Protein AF-A0A7M1QBY9-F1 (afdb_monomer_lite)

Radius of gyration: 16.6 Å; chains: 1; bounding box: 31×31×52 Å

Foldseek 3Di:
DDPPPVPVVPALQSQLVVLQVQLVVLLVDPDDNVRNVVSNVVSNVSSVVSVVVNVVVPPDDPCDDDD

Sequence (67 aa):
MATRIHLPLRSRRARAAAHRAMAYAAFASNSSERVRYHRYHVHMRKAEALSRAADLDGSDAPWEGNA

pLDDT: mean 81.42, std 20.27, range [40.78, 98.12]

Structure (mmCIF, N/CA/C/O backbone):
data_AF-A0A7M1QBY9-F1
#
_entry.id   AF-A0A7M1QBY9-F1
#
loop_
_atom_site.group_PDB
_atom_site.id
_atom_site.type_symbol
_atom_site.label_atom_id
_atom_site.label_alt_id
_atom_site.label_comp_id
_atom_site.label_asym_id
_atom_site.label_entity_id
_atom_site.label_seq_id
_atom_site.pdbx_PDB_ins_code
_atom_site.Cartn_x
_atom_site.Cartn_y
_atom_site.Cartn_z
_atom_site.occupancy
_atom_site.B_iso_or_equiv
_atom_site.auth_seq_id
_atom_site.auth_comp_id
_atom_site.auth_asym_id
_atom_site.auth_atom_id
_atom_site.pdbx_PDB_model_num
ATOM 1 N N . MET A 1 1 ? 5.206 -24.204 -29.411 1.00 43.03 1 MET A N 1
ATOM 2 C CA . MET A 1 1 ? 5.183 -22.730 -29.283 1.00 43.03 1 MET A CA 1
ATOM 3 C C . MET A 1 1 ? 4.584 -22.382 -27.927 1.00 43.03 1 MET A C 1
ATOM 5 O O . MET A 1 1 ? 3.399 -22.603 -27.741 1.00 43.03 1 MET A O 1
ATOM 9 N N . ALA A 1 2 ? 5.397 -21.967 -26.952 1.00 44.81 2 ALA A N 1
ATOM 10 C CA . ALA A 1 2 ? 4.933 -21.684 -25.592 1.00 44.81 2 ALA A CA 1
ATOM 11 C C . ALA A 1 2 ? 4.695 -20.178 -25.431 1.00 44.81 2 ALA A C 1
ATOM 13 O O . ALA A 1 2 ? 5.639 -19.387 -25.430 1.00 44.81 2 ALA A O 1
ATOM 14 N N . THR A 1 3 ? 3.431 -19.778 -25.331 1.00 52.22 3 THR A N 1
ATOM 15 C CA . THR A 1 3 ? 3.018 -18.394 -25.101 1.00 52.22 3 THR A CA 1
ATOM 16 C C . THR A 1 3 ? 3.511 -17.968 -23.723 1.00 52.22 3 THR A C 1
ATOM 18 O O . THR A 1 3 ? 3.073 -18.481 -22.693 1.00 52.22 3 THR A O 1
ATOM 21 N N . ARG A 1 4 ? 4.475 -17.046 -23.693 1.00 56.69 4 ARG A N 1
ATOM 22 C CA . ARG A 1 4 ? 4.997 -16.458 -22.462 1.00 56.69 4 ARG A CA 1
ATOM 23 C C . ARG A 1 4 ? 3.877 -15.623 -21.847 1.00 56.69 4 ARG A C 1
ATOM 25 O O . ARG A 1 4 ? 3.670 -14.481 -22.241 1.00 56.69 4 ARG A O 1
ATOM 32 N N . ILE A 1 5 ? 3.130 -16.198 -20.907 1.00 56.97 5 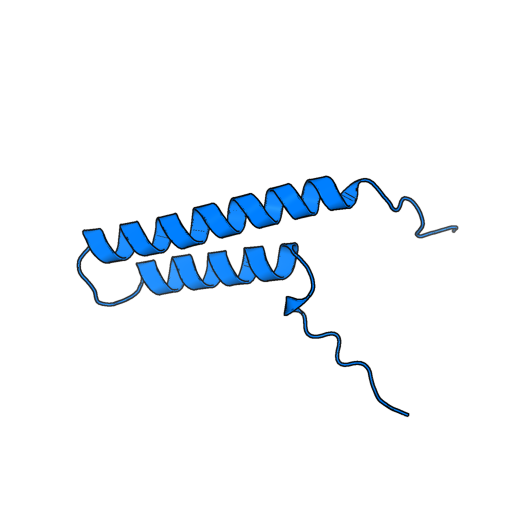ILE A N 1
ATOM 33 C CA . ILE A 1 5 ? 2.162 -15.452 -20.103 1.00 56.97 5 ILE A CA 1
ATOM 34 C C . ILE A 1 5 ? 2.972 -14.394 -19.348 1.00 56.97 5 ILE A C 1
ATOM 36 O O . ILE A 1 5 ? 3.700 -14.703 -18.402 1.00 56.97 5 ILE A O 1
ATOM 40 N N . HIS A 1 6 ? 2.911 -13.144 -19.810 1.00 57.00 6 HIS A N 1
ATOM 41 C CA . HIS A 1 6 ? 3.445 -11.990 -19.098 1.00 57.00 6 HIS A CA 1
ATOM 42 C C . HIS A 1 6 ? 2.580 -11.787 -17.857 1.00 57.00 6 HIS A C 1
ATOM 44 O O . HIS A 1 6 ? 1.642 -10.999 -17.844 1.00 57.00 6 HIS A O 1
ATOM 50 N N . LEU A 1 7 ? 2.868 -12.565 -16.813 1.00 55.66 7 LEU A N 1
ATOM 51 C CA . LEU A 1 7 ? 2.201 -12.428 -15.533 1.00 55.66 7 LEU A CA 1
ATOM 52 C C . LEU A 1 7 ? 2.485 -11.000 -15.029 1.00 55.66 7 LEU A C 1
ATOM 54 O O . LEU A 1 7 ? 3.659 -10.661 -14.821 1.00 55.66 7 LEU A O 1
ATOM 58 N N . PRO A 1 8 ? 1.462 -10.150 -14.833 1.00 54.03 8 PRO A N 1
ATOM 59 C CA . PRO A 1 8 ? 1.650 -8.733 -14.522 1.00 54.03 8 PRO A CA 1
ATOM 60 C C . PRO A 1 8 ? 2.454 -8.503 -13.232 1.00 54.03 8 PRO A C 1
ATOM 62 O O . PRO A 1 8 ? 3.036 -7.443 -13.057 1.00 54.03 8 PRO A O 1
ATOM 65 N N . LEU A 1 9 ? 2.607 -9.515 -12.370 1.00 54.75 9 LEU A N 1
ATOM 66 C CA . LEU A 1 9 ? 3.384 -9.461 -11.125 1.00 54.75 9 LEU A CA 1
ATOM 67 C C . LEU A 1 9 ? 4.911 -9.296 -11.288 1.00 54.75 9 LEU A C 1
ATOM 69 O O . LEU A 1 9 ? 5.620 -9.177 -10.279 1.00 54.75 9 LEU A O 1
ATOM 73 N N . ARG A 1 10 ? 5.456 -9.315 -12.512 1.00 66.94 10 ARG A N 1
ATOM 74 C CA . ARG A 1 10 ? 6.909 -9.158 -12.710 1.00 66.94 10 ARG A CA 1
ATOM 75 C C . ARG A 1 10 ? 7.389 -7.710 -12.597 1.00 66.94 10 ARG A C 1
ATOM 77 O O . ARG A 1 10 ? 8.540 -7.520 -12.218 1.00 66.94 10 ARG A O 1
ATOM 84 N N . SER A 1 11 ? 6.547 -6.706 -12.855 1.00 83.56 11 SER A N 1
ATOM 85 C CA . SER A 1 11 ? 6.976 -5.306 -12.749 1.00 83.56 11 SER A CA 1
ATOM 86 C C . SER A 1 11 ? 6.861 -4.784 -11.312 1.00 83.56 11 SER A C 1
ATOM 88 O O . SER A 1 11 ? 5.892 -5.060 -10.596 1.00 83.56 11 SER A O 1
ATOM 90 N N . ARG A 1 12 ? 7.852 -3.992 -10.876 1.00 87.94 12 ARG A N 1
ATOM 91 C CA . ARG A 1 12 ? 7.827 -3.310 -9.568 1.00 87.94 12 ARG A CA 1
ATOM 92 C C . ARG A 1 12 ? 6.568 -2.442 -9.416 1.00 87.94 12 ARG A C 1
ATOM 94 O O . ARG A 1 12 ? 5.946 -2.459 -8.355 1.00 87.94 12 ARG A O 1
ATOM 101 N N . ARG A 1 13 ? 6.126 -1.791 -10.501 1.00 87.56 13 ARG A N 1
ATOM 102 C CA . ARG A 1 13 ? 4.881 -1.000 -10.557 1.00 87.56 13 ARG A CA 1
ATOM 103 C C . ARG A 1 13 ? 3.632 -1.837 -10.275 1.00 87.56 13 ARG A C 1
ATOM 105 O O . ARG A 1 13 ? 2.804 -1.433 -9.464 1.00 87.56 13 ARG A O 1
ATOM 112 N N . ALA A 1 14 ? 3.507 -3.021 -10.872 1.00 89.50 14 ALA A N 1
ATOM 113 C CA . ALA A 1 14 ? 2.361 -3.893 -10.619 1.00 89.50 14 ALA A CA 1
ATOM 114 C C . ALA A 1 14 ? 2.333 -4.412 -9.176 1.00 89.50 14 ALA A C 1
ATOM 116 O O . ALA A 1 14 ? 1.271 -4.481 -8.561 1.00 89.50 14 ALA A O 1
ATOM 117 N N . ARG A 1 15 ? 3.501 -4.714 -8.594 1.00 91.19 15 ARG A N 1
ATOM 118 C CA . ARG A 1 15 ? 3.596 -5.074 -7.169 1.00 91.19 15 ARG A CA 1
ATOM 119 C C . ARG A 1 15 ? 3.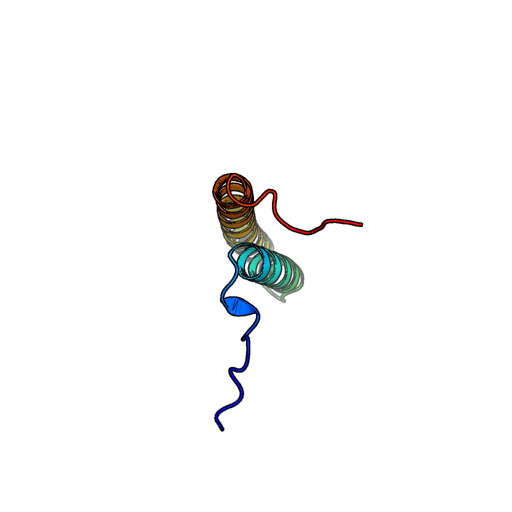211 -3.907 -6.260 1.00 91.19 15 ARG A C 1
ATOM 121 O O . ARG A 1 15 ? 2.515 -4.119 -5.269 1.00 91.19 15 ARG A O 1
ATOM 128 N N . ALA A 1 16 ? 3.612 -2.682 -6.605 1.00 94.31 16 ALA A N 1
ATOM 129 C CA . ALA A 1 16 ? 3.183 -1.486 -5.887 1.00 94.31 16 ALA A CA 1
ATOM 130 C C . ALA A 1 16 ? 1.653 -1.326 -5.930 1.00 94.31 16 ALA A C 1
ATOM 132 O O . ALA A 1 16 ? 1.030 -1.124 -4.888 1.00 94.31 16 ALA A O 1
ATOM 133 N N . ALA A 1 17 ? 1.035 -1.499 -7.103 1.00 94.06 17 ALA A N 1
ATOM 134 C CA . ALA A 1 17 ? -0.420 -1.466 -7.260 1.00 94.06 17 ALA A CA 1
ATOM 135 C C . ALA A 1 17 ? -1.125 -2.562 -6.441 1.00 94.06 17 ALA A C 1
ATOM 137 O O . ALA A 1 17 ? -2.097 -2.275 -5.743 1.00 94.06 17 ALA A O 1
ATOM 138 N N . ALA A 1 18 ? -0.598 -3.791 -6.447 1.00 95.75 18 ALA A N 1
ATOM 139 C CA . ALA A 1 18 ? -1.133 -4.892 -5.647 1.00 95.75 18 ALA A CA 1
ATOM 140 C C . ALA A 1 18 ? -1.101 -4.577 -4.143 1.00 95.75 18 ALA A C 1
ATOM 142 O O . ALA A 1 18 ? -2.077 -4.818 -3.436 1.00 95.75 18 ALA A O 1
ATOM 143 N N . HIS A 1 19 ? -0.015 -3.978 -3.646 1.00 97.31 19 HIS A N 1
ATOM 144 C CA . HIS A 1 19 ? 0.054 -3.550 -2.252 1.00 97.31 19 HIS A CA 1
ATOM 145 C C . HIS A 1 19 ? -0.928 -2.422 -1.923 1.00 97.31 19 HIS A C 1
ATOM 147 O O . HIS A 1 19 ? -1.533 -2.476 -0.857 1.00 97.31 19 HIS A O 1
ATOM 153 N N . ARG A 1 20 ? -1.157 -1.453 -2.819 1.00 96.88 20 ARG A N 1
ATOM 154 C CA . ARG A 1 20 ? -2.215 -0.441 -2.621 1.00 96.88 20 ARG A CA 1
ATOM 155 C C . ARG A 1 20 ? -3.591 -1.098 -2.507 1.00 96.88 20 ARG A C 1
ATOM 157 O O . ARG A 1 20 ? -4.324 -0.808 -1.569 1.00 96.88 20 ARG A O 1
ATOM 164 N N . ALA A 1 21 ? -3.908 -2.042 -3.394 1.00 97.69 21 ALA A N 1
ATOM 165 C CA . ALA A 1 21 ? -5.164 -2.789 -3.330 1.00 97.69 21 ALA A CA 1
ATOM 166 C C . ALA A 1 21 ? -5.315 -3.554 -2.000 1.00 97.69 21 ALA A C 1
ATOM 168 O O . ALA A 1 21 ? -6.353 -3.463 -1.347 1.00 97.69 21 ALA A O 1
ATOM 169 N N . MET A 1 22 ? -4.258 -4.238 -1.547 1.00 96.94 22 MET A N 1
ATOM 170 C CA . MET A 1 22 ? -4.247 -4.911 -0.241 1.00 96.94 22 MET A CA 1
ATOM 171 C C . MET A 1 22 ? -4.380 -3.930 0.932 1.00 96.94 22 MET A C 1
ATOM 173 O O . MET A 1 22 ? -5.042 -4.254 1.915 1.00 96.94 22 MET A O 1
ATOM 177 N N . ALA A 1 23 ? -3.792 -2.731 0.844 1.00 97.62 23 ALA A N 1
ATOM 178 C CA . ALA A 1 23 ? -3.932 -1.695 1.865 1.00 97.62 23 ALA A CA 1
ATOM 179 C C . ALA A 1 23 ? -5.399 -1.276 2.027 1.00 97.62 23 ALA A C 1
ATOM 181 O O . ALA A 1 23 ? -5.910 -1.256 3.147 1.00 97.62 23 ALA A O 1
ATOM 182 N N . TYR A 1 24 ? -6.091 -1.006 0.917 1.00 97.56 24 TYR A N 1
ATOM 183 C CA . TYR A 1 24 ? -7.509 -0.646 0.938 1.00 97.56 24 TYR A CA 1
ATOM 184 C C . TYR A 1 24 ? -8.391 -1.797 1.430 1.00 97.56 24 TYR A C 1
ATOM 186 O O . TYR A 1 24 ? -9.276 -1.576 2.254 1.00 97.56 24 TYR A O 1
ATOM 194 N N . ALA A 1 25 ? -8.105 -3.036 1.019 1.00 97.00 25 ALA A N 1
ATOM 195 C CA . ALA A 1 25 ? -8.808 -4.210 1.533 1.00 97.00 25 ALA A CA 1
ATOM 196 C C . ALA A 1 25 ? -8.624 -4.372 3.054 1.00 97.00 25 ALA A C 1
ATOM 198 O O . ALA A 1 25 ? -9.585 -4.641 3.775 1.00 97.00 25 ALA A O 1
ATOM 199 N N . ALA A 1 26 ? -7.409 -4.155 3.569 1.00 95.62 26 ALA A N 1
ATOM 200 C CA . ALA A 1 26 ? -7.130 -4.201 5.003 1.00 95.62 26 ALA A CA 1
ATOM 201 C C . ALA A 1 26 ? -7.855 -3.089 5.777 1.00 95.62 26 ALA A C 1
ATOM 203 O O . ALA A 1 26 ? -8.312 -3.322 6.896 1.00 95.62 26 ALA A O 1
ATOM 204 N N . PHE A 1 27 ? -7.989 -1.904 5.178 1.00 92.81 27 PHE A N 1
ATOM 205 C CA . PHE A 1 27 ? -8.739 -0.791 5.757 1.00 92.81 27 PHE A CA 1
ATOM 206 C C . PHE A 1 27 ? -10.248 -1.078 5.823 1.00 92.81 27 PHE A C 1
ATOM 208 O O . PHE A 1 27 ? -10.893 -0.753 6.817 1.00 92.81 27 PHE A O 1
ATOM 215 N N . ALA A 1 28 ? -10.793 -1.756 4.810 1.00 95.62 28 ALA A N 1
ATOM 216 C CA . ALA A 1 28 ? -12.200 -2.158 4.748 1.00 95.62 28 ALA A CA 1
ATOM 217 C C . A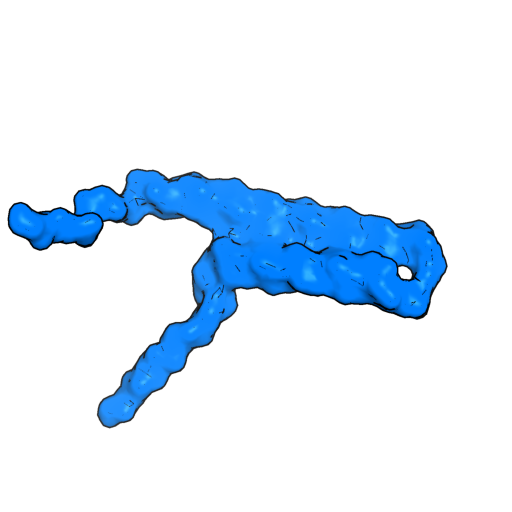LA A 1 28 ? -12.534 -3.427 5.561 1.00 95.62 28 ALA A C 1
ATOM 219 O O . ALA A 1 28 ? -13.702 -3.755 5.749 1.00 95.62 28 ALA A O 1
ATOM 220 N N . SER A 1 29 ? -11.528 -4.163 6.042 1.00 93.62 29 SER A N 1
ATOM 221 C CA . SER A 1 29 ? -11.726 -5.429 6.757 1.00 93.62 29 SER A CA 1
ATOM 222 C C . SER A 1 29 ? -12.412 -5.234 8.114 1.00 93.62 29 SER A C 1
ATOM 224 O O . SER A 1 29 ? -12.181 -4.239 8.799 1.00 93.62 29 SER A O 1
ATOM 226 N N . ASN A 1 30 ? -13.192 -6.224 8.561 1.00 94.69 30 ASN A N 1
ATOM 227 C CA . ASN A 1 30 ? -13.767 -6.228 9.908 1.00 94.69 30 ASN A CA 1
ATOM 228 C C . ASN A 1 30 ? -12.700 -6.653 10.936 1.00 94.69 30 ASN A C 1
ATOM 230 O O . ASN A 1 30 ? -12.417 -7.833 11.137 1.00 94.69 30 ASN A O 1
ATOM 234 N N . SER A 1 31 ? -12.009 -5.681 11.518 1.00 93.81 31 SER A N 1
ATOM 235 C CA . SER A 1 31 ? -10.988 -5.848 12.557 1.00 93.81 31 SER A CA 1
ATOM 236 C C . SER A 1 31 ? -10.909 -4.556 13.366 1.00 93.81 31 SER A C 1
ATOM 238 O O . SER A 1 31 ? -11.434 -3.527 12.938 1.00 93.81 31 SER A O 1
ATOM 240 N N . SER A 1 32 ? -10.233 -4.579 14.517 1.00 97.19 32 SER A N 1
ATOM 241 C CA . SER A 1 32 ? -10.062 -3.360 15.312 1.00 97.19 32 SER A CA 1
ATOM 242 C C . SER A 1 32 ? -9.362 -2.262 14.510 1.00 97.19 32 SER A C 1
ATOM 244 O O . SER A 1 32 ? -8.498 -2.530 13.669 1.00 97.19 32 SER A O 1
ATOM 246 N N . GLU A 1 33 ? -9.718 -1.010 14.790 1.00 96.94 33 GLU A N 1
ATOM 247 C CA . GLU A 1 33 ? -9.177 0.157 14.094 1.00 96.94 33 GLU A CA 1
ATOM 248 C C . GLU A 1 33 ? -7.646 0.144 14.055 1.00 96.94 33 GLU A C 1
ATOM 250 O O . GLU A 1 33 ? -7.049 0.205 12.979 1.00 96.94 33 GLU A O 1
ATOM 255 N N . ARG A 1 34 ? -7.011 -0.081 15.209 1.00 97.44 34 ARG A N 1
ATOM 256 C CA . ARG A 1 34 ? -5.552 -0.188 15.332 1.00 97.44 34 ARG A CA 1
ATOM 257 C C . ARG A 1 34 ? -4.949 -1.227 14.379 1.00 97.44 34 ARG A C 1
ATOM 259 O O . ARG A 1 34 ? -3.907 -0.969 13.778 1.00 97.44 34 ARG A O 1
ATOM 266 N N . VAL A 1 35 ? -5.588 -2.388 14.222 1.00 96.50 35 VAL A N 1
ATOM 267 C CA . VAL A 1 35 ? -5.111 -3.461 13.333 1.00 96.50 35 VAL A CA 1
ATOM 268 C C . VAL A 1 35 ? -5.279 -3.075 11.863 1.00 96.50 35 VAL A C 1
ATOM 270 O O . VAL A 1 35 ? -4.357 -3.295 11.073 1.00 96.50 35 VAL A O 1
ATOM 273 N N . ARG A 1 36 ? -6.412 -2.465 11.495 1.00 96.94 36 ARG A N 1
ATOM 274 C CA . ARG A 1 36 ? -6.675 -1.997 10.122 1.00 96.94 36 ARG A CA 1
ATOM 275 C C . ARG A 1 36 ? -5.654 -0.951 9.690 1.00 96.94 36 ARG A C 1
ATOM 277 O O . ARG A 1 36 ? -5.004 -1.125 8.660 1.00 96.94 36 ARG A O 1
ATOM 284 N N . TYR A 1 37 ? -5.440 0.073 10.517 1.00 97.19 37 TYR A N 1
ATOM 285 C CA . TYR A 1 37 ? -4.456 1.124 10.254 1.00 97.19 37 TYR A CA 1
ATOM 286 C C . TYR A 1 37 ? -3.034 0.573 10.168 1.00 97.19 37 TYR A C 1
ATOM 288 O O . TYR A 1 37 ? -2.294 0.917 9.247 1.00 97.19 37 TYR A O 1
ATOM 296 N N . HIS A 1 38 ? -2.651 -0.328 11.077 1.00 97.19 38 HIS A N 1
ATOM 297 C CA . HIS A 1 38 ? -1.328 -0.943 11.027 1.00 97.19 38 HIS A CA 1
ATOM 298 C C . HIS A 1 38 ? -1.091 -1.675 9.696 1.00 97.19 38 HIS A C 1
ATOM 300 O O . HIS A 1 38 ? -0.096 -1.414 9.018 1.00 97.19 38 HIS A O 1
ATOM 306 N N . ARG A 1 39 ? -2.026 -2.539 9.275 1.00 97.44 39 ARG A N 1
ATOM 307 C CA . ARG A 1 39 ? -1.920 -3.281 8.006 1.00 97.44 39 ARG A CA 1
ATOM 308 C C . ARG A 1 39 ? -1.930 -2.354 6.791 1.00 97.44 39 ARG A C 1
ATOM 310 O O . ARG A 1 39 ? -1.104 -2.531 5.897 1.00 97.44 39 ARG A O 1
ATOM 317 N N . TYR A 1 40 ? -2.807 -1.349 6.784 1.00 97.81 40 TYR A N 1
ATOM 318 C CA . TYR A 1 40 ? -2.853 -0.319 5.745 1.00 97.81 40 TYR A CA 1
ATOM 319 C C . TYR A 1 40 ? -1.481 0.341 5.563 1.00 97.81 40 TYR A C 1
ATOM 321 O O . TYR A 1 40 ? -0.927 0.331 4.463 1.00 97.81 40 TYR A O 1
ATOM 329 N N . HIS A 1 41 ? -0.876 0.834 6.647 1.00 97.94 41 HIS A N 1
ATOM 330 C CA . HIS A 1 41 ? 0.420 1.506 6.574 1.00 97.94 41 HIS A CA 1
ATOM 331 C C . HIS A 1 41 ? 1.558 0.568 6.167 1.00 97.94 41 HIS A C 1
ATOM 333 O O . HIS A 1 41 ? 2.434 0.979 5.409 1.00 97.94 41 HIS A O 1
ATOM 339 N N . VAL A 1 42 ? 1.553 -0.690 6.619 1.00 98.12 42 VAL A N 1
ATOM 340 C CA . VAL A 1 42 ? 2.544 -1.689 6.184 1.00 98.12 42 VAL A CA 1
ATOM 341 C C . VAL A 1 42 ? 2.478 -1.897 4.670 1.00 98.12 4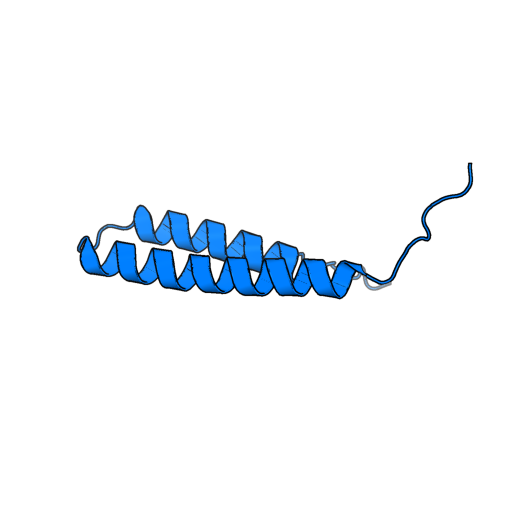2 VAL A C 1
ATOM 343 O O . VAL A 1 42 ? 3.515 -1.927 4.003 1.00 98.12 42 VAL A O 1
ATOM 346 N N . HIS A 1 43 ? 1.273 -2.012 4.113 1.00 97.12 43 HIS A N 1
ATOM 347 C CA . HIS A 1 43 ? 1.091 -2.172 2.676 1.00 97.12 43 HIS A CA 1
ATOM 348 C C . HIS A 1 43 ? 1.444 -0.901 1.892 1.00 97.12 43 HIS A C 1
ATOM 350 O O . HIS A 1 43 ? 2.152 -1.000 0.889 1.00 97.12 43 HIS A O 1
ATOM 356 N N . MET A 1 44 ? 1.055 0.284 2.368 1.00 97.88 44 MET A N 1
ATOM 357 C CA . MET A 1 44 ? 1.387 1.552 1.705 1.00 97.88 44 MET A CA 1
ATOM 358 C C . MET A 1 44 ? 2.895 1.825 1.684 1.00 97.88 44 MET A C 1
ATOM 360 O O . MET A 1 44 ? 3.430 2.139 0.624 1.00 97.88 44 MET A O 1
ATOM 364 N N . ARG A 1 45 ? 3.619 1.585 2.789 1.00 98.00 45 ARG A N 1
ATOM 365 C CA . ARG A 1 45 ? 5.091 1.725 2.822 1.00 98.00 45 ARG A CA 1
ATOM 366 C C . ARG A 1 45 ? 5.779 0.817 1.801 1.00 98.00 45 ARG A C 1
ATOM 368 O O . ARG A 1 45 ? 6.708 1.242 1.119 1.00 98.00 45 ARG A O 1
ATOM 375 N N . LYS A 1 46 ? 5.315 -0.432 1.664 1.00 96.06 46 LYS A N 1
ATOM 376 C CA . LYS A 1 46 ? 5.835 -1.359 0.643 1.00 96.06 46 LYS A CA 1
ATOM 377 C C . LYS A 1 46 ? 5.506 -0.887 -0.772 1.00 96.06 46 LYS A C 1
ATOM 379 O O . LYS A 1 46 ? 6.368 -0.964 -1.644 1.00 96.06 46 LYS A O 1
ATOM 384 N N . ALA A 1 47 ? 4.291 -0.389 -1.001 1.00 97.00 47 ALA A N 1
ATOM 385 C CA . ALA A 1 47 ? 3.894 0.152 -2.296 1.00 97.00 47 ALA A CA 1
ATOM 386 C C . ALA A 1 47 ? 4.752 1.357 -2.703 1.00 97.00 47 ALA A C 1
ATOM 388 O O . ALA A 1 47 ? 5.213 1.423 -3.839 1.00 97.00 47 ALA A O 1
ATOM 389 N N . GLU A 1 48 ? 5.005 2.282 -1.778 1.00 96.44 48 GLU A N 1
ATOM 390 C CA . GLU A 1 48 ? 5.861 3.448 -2.005 1.00 96.44 48 GLU A CA 1
ATOM 391 C C . GLU A 1 48 ? 7.304 3.049 -2.303 1.00 96.44 48 GLU A C 1
ATOM 393 O O . GLU A 1 48 ? 7.873 3.530 -3.279 1.00 96.44 48 GLU A O 1
ATOM 398 N N . ALA A 1 49 ? 7.881 2.129 -1.523 1.00 96.12 49 ALA A N 1
ATOM 399 C CA . ALA A 1 49 ? 9.235 1.635 -1.763 1.00 96.12 49 ALA A CA 1
ATOM 400 C C . ALA A 1 49 ? 9.372 1.001 -3.157 1.00 96.12 49 ALA A C 1
ATOM 402 O O . ALA A 1 49 ? 10.327 1.280 -3.878 1.00 96.12 49 ALA A O 1
ATOM 403 N N . LEU A 1 50 ? 8.392 0.190 -3.567 1.00 93.06 50 LEU A N 1
ATOM 404 C CA . LEU A 1 50 ? 8.366 -0.425 -4.894 1.00 93.06 50 LEU A CA 1
ATOM 405 C C . LEU A 1 50 ? 8.147 0.592 -6.015 1.00 93.06 50 LEU A C 1
ATOM 407 O O . LEU A 1 50 ? 8.736 0.431 -7.079 1.00 93.06 50 LEU A O 1
ATOM 411 N N . SER A 1 51 ? 7.323 1.619 -5.788 1.00 92.31 51 SER A N 1
ATOM 412 C CA . SER A 1 51 ? 7.114 2.705 -6.752 1.00 92.31 51 SER A CA 1
ATOM 413 C C . SER A 1 51 ? 8.407 3.483 -6.960 1.00 92.31 51 SER A C 1
ATOM 415 O O . SER A 1 51 ? 8.883 3.557 -8.083 1.00 92.31 51 SER A O 1
ATOM 417 N N . ARG A 1 52 ? 9.043 3.938 -5.872 1.00 93.00 52 ARG A N 1
ATOM 418 C CA . ARG A 1 52 ? 10.335 4.637 -5.928 1.00 93.00 52 ARG A CA 1
ATOM 419 C C . ARG A 1 52 ? 11.396 3.790 -6.620 1.00 93.00 52 ARG A C 1
ATOM 421 O O . ARG A 1 52 ? 12.097 4.277 -7.494 1.00 93.00 52 ARG A O 1
ATOM 428 N N . ALA A 1 53 ? 11.483 2.505 -6.280 1.00 89.69 53 ALA A N 1
ATOM 429 C CA . ALA A 1 53 ? 12.411 1.596 -6.939 1.00 89.69 53 ALA A CA 1
ATOM 430 C C . ALA A 1 53 ? 12.086 1.390 -8.425 1.00 89.69 53 ALA A C 1
ATOM 432 O O . ALA A 1 53 ? 13.000 1.123 -9.193 1.00 89.69 53 ALA A O 1
ATOM 433 N N . ALA A 1 54 ? 10.819 1.465 -8.841 1.00 87.81 54 ALA A N 1
ATOM 434 C CA . ALA A 1 54 ? 10.436 1.403 -10.250 1.00 87.81 54 ALA A CA 1
ATOM 435 C C . ALA A 1 54 ? 10.771 2.695 -11.005 1.00 87.81 54 ALA A C 1
ATOM 437 O O . ALA A 1 54 ? 11.115 2.631 -12.179 1.00 87.81 54 ALA A O 1
ATOM 438 N N . ASP A 1 55 ? 10.658 3.842 -10.341 1.00 86.19 55 ASP A N 1
ATOM 439 C CA . ASP A 1 55 ? 10.990 5.144 -10.917 1.00 86.19 55 ASP A CA 1
ATOM 440 C C . ASP A 1 55 ? 12.506 5.284 -11.098 1.00 86.19 55 ASP A C 1
ATOM 442 O O . ASP A 1 55 ? 12.953 5.754 -12.137 1.00 86.19 55 ASP A O 1
ATOM 446 N N . LEU A 1 56 ? 13.295 4.762 -10.151 1.00 84.44 56 LEU A N 1
ATOM 447 C CA . LEU A 1 56 ? 14.753 4.664 -10.281 1.00 84.44 56 LEU A CA 1
ATOM 448 C C . LEU A 1 56 ? 15.178 3.685 -11.393 1.00 84.44 56 LEU A C 1
ATOM 450 O O . LEU A 1 56 ? 16.092 3.997 -12.150 1.00 84.44 56 LEU A O 1
ATOM 454 N N . ASP A 1 57 ? 14.485 2.544 -11.531 1.00 76.94 57 ASP A N 1
ATOM 455 C CA . ASP A 1 57 ? 14.693 1.568 -12.627 1.00 76.94 57 ASP A CA 1
ATOM 456 C C . ASP A 1 57 ? 14.350 2.158 -14.005 1.00 76.94 57 ASP A C 1
ATOM 458 O O . ASP A 1 57 ? 14.840 1.690 -15.025 1.00 76.94 57 ASP A O 1
ATOM 462 N N . GLY A 1 58 ? 13.474 3.166 -14.042 1.00 61.19 58 GLY A N 1
ATOM 463 C CA . GLY A 1 58 ? 12.994 3.821 -15.258 1.00 61.19 58 GLY A CA 1
ATOM 464 C C . GLY A 1 58 ? 13.985 4.794 -15.900 1.00 61.19 58 GLY A C 1
ATOM 465 O O . GLY A 1 58 ? 13.582 5.514 -16.809 1.00 61.19 58 GLY A O 1
ATOM 466 N N . SER A 1 59 ? 15.241 4.827 -15.443 1.00 52.78 59 SER A N 1
ATOM 467 C CA . SER A 1 59 ? 16.293 5.695 -15.994 1.00 52.78 59 SER A CA 1
ATOM 468 C C . SER A 1 59 ? 16.998 5.126 -17.236 1.00 52.78 59 SER A C 1
ATOM 470 O O . SER A 1 59 ? 17.790 5.842 -17.832 1.00 52.78 59 SER A O 1
ATOM 472 N N . ASP A 1 60 ? 16.680 3.904 -17.681 1.00 47.72 60 ASP A N 1
ATOM 473 C CA . ASP A 1 60 ? 17.266 3.300 -18.887 1.00 47.72 60 ASP A CA 1
ATOM 474 C C . ASP A 1 60 ? 16.183 2.732 -19.822 1.00 47.72 60 ASP A C 1
ATOM 476 O O . ASP A 1 60 ? 15.850 1.551 -19.740 1.00 47.72 60 ASP A O 1
ATOM 480 N N . ALA A 1 61 ? 15.609 3.578 -20.692 1.00 43.97 61 ALA A N 1
ATOM 481 C CA . ALA A 1 61 ? 15.229 3.229 -22.077 1.00 43.97 61 ALA A CA 1
ATOM 482 C C . ALA A 1 61 ? 14.536 4.397 -22.819 1.00 43.97 61 ALA A C 1
ATOM 484 O O . ALA A 1 61 ? 13.305 4.438 -22.894 1.00 43.97 61 ALA A O 1
ATOM 485 N N . PRO A 1 62 ? 15.287 5.331 -23.430 1.00 45.59 62 PRO A N 1
ATOM 486 C CA . PRO A 1 62 ? 14.752 6.264 -24.417 1.00 45.59 62 PRO A CA 1
ATOM 487 C C . PRO A 1 62 ? 14.754 5.631 -25.824 1.00 45.59 62 PRO A C 1
ATOM 489 O O . PRO A 1 62 ? 15.473 6.092 -26.706 1.00 45.59 62 PRO A O 1
ATOM 492 N N . TRP A 1 63 ? 13.998 4.550 -26.055 1.00 63.22 63 TRP A N 1
ATOM 493 C CA . TRP A 1 63 ? 13.930 3.934 -27.393 1.00 63.22 63 TRP A CA 1
ATOM 494 C C . TRP A 1 63 ? 12.576 3.315 -27.771 1.00 63.22 63 TRP A C 1
ATOM 496 O O . TRP A 1 63 ? 12.514 2.155 -28.131 1.00 63.22 63 TRP A O 1
ATOM 506 N N . GLU A 1 64 ? 11.490 4.084 -27.793 1.00 50.56 64 GLU A N 1
ATOM 507 C CA . GLU A 1 64 ? 10.397 3.879 -28.769 1.00 50.56 64 GLU A CA 1
ATOM 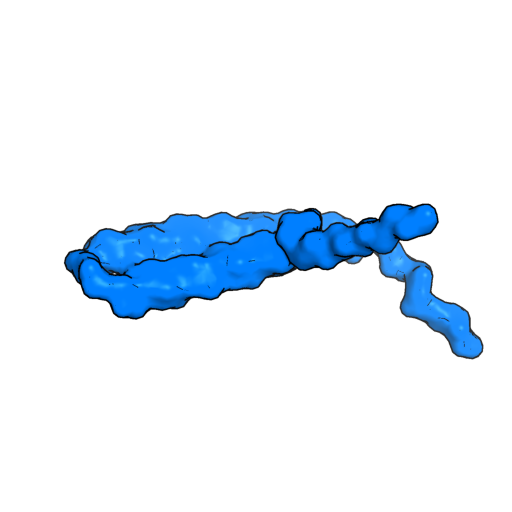508 C C . GLU A 1 64 ? 9.734 5.252 -29.006 1.00 50.56 64 GLU A C 1
ATOM 510 O O . GLU A 1 64 ? 9.279 5.875 -28.054 1.00 50.56 64 GLU A O 1
ATOM 515 N N . GLY A 1 65 ? 9.691 5.842 -30.201 1.00 41.22 65 GLY A N 1
ATOM 516 C CA . GLY A 1 65 ? 10.016 5.324 -31.519 1.00 41.22 65 GLY A CA 1
ATOM 517 C C . GLY A 1 65 ? 10.247 6.446 -32.536 1.00 41.22 65 GLY A C 1
ATOM 518 O O .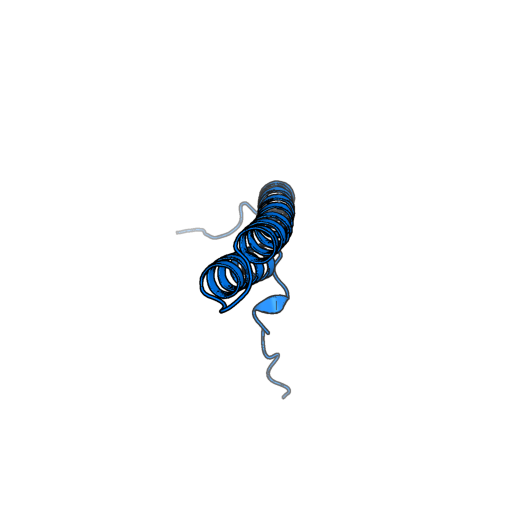 GLY A 1 65 ? 9.850 7.594 -32.341 1.00 41.22 65 GLY A O 1
ATOM 519 N N . ASN A 1 66 ? 10.921 6.067 -33.620 1.00 42.34 66 ASN A N 1
ATOM 520 C CA . ASN A 1 66 ? 10.984 6.832 -34.857 1.00 42.34 66 ASN A CA 1
ATOM 521 C C . ASN A 1 66 ? 9.578 6.925 -35.470 1.00 42.34 66 ASN A C 1
ATOM 523 O O . ASN A 1 66 ? 8.911 5.898 -35.617 1.00 42.34 66 ASN A O 1
ATOM 527 N N . ALA A 1 67 ? 9.181 8.138 -35.849 1.00 40.78 67 ALA A N 1
ATOM 528 C CA . ALA A 1 67 ? 8.158 8.416 -36.851 1.00 40.78 67 ALA A CA 1
ATOM 529 C C . ALA A 1 67 ? 8.835 9.135 -38.021 1.00 40.78 67 ALA A C 1
ATOM 531 O O . ALA A 1 67 ? 9.722 9.974 -37.736 1.00 40.78 67 ALA A O 1
#

Secondary structure (DSSP, 8-state):
-------GGGSHHHHHHHHHHHHHHHHHSSS-HHHHHHHHHHHHHHHHHHHHHHHHHTTS-------